Protein AF-A0A9W9YYR7-F1 (afdb_monomer)

Mean predicted aligned error: 5.55 Å

InterPro domains:
  IPR036852 Peptidase S8/S53 domain superfamily [G3DSA:3.40.50.200] (1-92)
  IPR036852 Peptidase S8/S53 domain superfamily [SSF52743] (2-84)

Sequence (94 aa):
MGKGSIYVWATGNGGLADDDCNCDGYTSEIRTISIGACSRYGLSTYYDEKCSSTMAVTYTGDTHLGGSSEADLVTTDLHHKCTTRFVALLQQLQ

Secondary structure (DSSP, 8-state):
------EEEE--S-GGGT--GGG-TTTSSTTEEE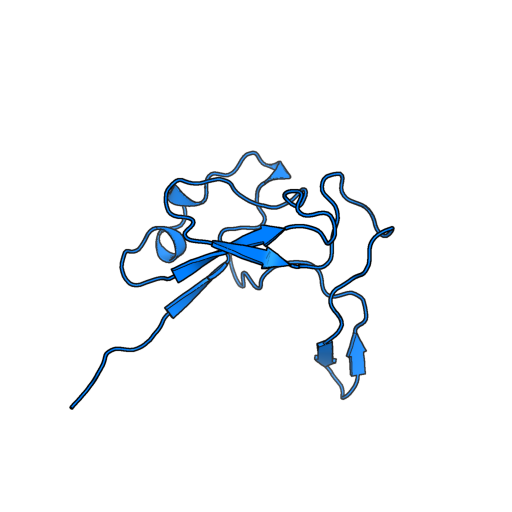EEEE-TTSPBPTTPPP-TT--EEEE-S--SS--TTS-PEEEEETTTEEEEEE-S------

Structure (mmCIF, N/CA/C/O backbone):
data_AF-A0A9W9YYR7-F1
#
_entry.id   AF-A0A9W9YYR7-F1
#
loop_
_atom_site.group_PDB
_atom_site.id
_atom_site.type_symbol
_atom_site.label_atom_id
_atom_site.label_alt_id
_atom_site.label_comp_id
_atom_site.label_asym_id
_atom_site.label_entity_id
_atom_site.label_seq_id
_atom_site.pdbx_PDB_ins_code
_atom_site.Cartn_x
_atom_site.Cartn_y
_atom_site.Cartn_z
_atom_site.occupancy
_atom_site.B_iso_or_equiv
_atom_site.auth_seq_id
_atom_site.auth_comp_id
_atom_site.auth_asym_id
_atom_site.auth_atom_id
_atom_site.pdbx_PDB_model_num
ATOM 1 N N . MET A 1 1 ? -31.974 4.339 3.744 1.00 46.41 1 MET A N 1
ATOM 2 C CA . MET A 1 1 ? -31.022 4.139 4.861 1.00 46.41 1 MET A CA 1
ATOM 3 C C . MET A 1 1 ? -29.618 3.994 4.290 1.00 46.41 1 MET A C 1
ATOM 5 O O . MET A 1 1 ? -29.480 3.316 3.277 1.00 46.41 1 MET A O 1
ATOM 9 N N . GLY A 1 2 ? -28.621 4.652 4.892 1.00 82.12 2 GLY A N 1
ATOM 10 C CA . GLY A 1 2 ? -27.218 4.651 4.458 1.00 82.12 2 GLY A CA 1
ATOM 11 C C . GLY A 1 2 ? -26.381 3.639 5.241 1.00 82.12 2 GLY A C 1
ATOM 12 O O . GLY A 1 2 ? -26.258 3.758 6.453 1.00 82.12 2 GLY A O 1
ATOM 13 N N . LYS A 1 3 ? -25.817 2.650 4.541 1.00 92.62 3 LYS A N 1
ATOM 14 C CA . LYS A 1 3 ? -25.010 1.559 5.123 1.00 92.62 3 LYS A CA 1
ATOM 15 C C . LYS A 1 3 ? -23.544 1.945 5.386 1.00 92.62 3 LYS A C 1
ATOM 17 O O . LYS A 1 3 ? -22.783 1.113 5.859 1.00 92.62 3 LYS A O 1
ATOM 22 N N . GLY A 1 4 ? -23.179 3.194 5.089 1.00 93.00 4 GLY A N 1
ATOM 23 C CA . GLY A 1 4 ? -21.798 3.668 5.075 1.00 93.00 4 GLY A CA 1
ATOM 24 C C . GLY A 1 4 ? -21.139 3.474 3.708 1.00 93.00 4 GLY A C 1
ATOM 25 O O . GLY A 1 4 ? -21.465 2.540 2.974 1.00 93.00 4 GLY A O 1
ATOM 26 N N . SER A 1 5 ? -20.245 4.397 3.360 1.00 94.44 5 SER A N 1
ATOM 27 C CA . SER A 1 5 ? -19.340 4.255 2.217 1.00 94.44 5 SER A CA 1
ATOM 28 C C . SER A 1 5 ? -18.147 3.391 2.618 1.00 94.44 5 SER A C 1
ATOM 30 O O . SER A 1 5 ? -17.723 3.432 3.771 1.00 94.44 5 SER A O 1
ATOM 32 N N . ILE A 1 6 ? -17.605 2.634 1.666 1.00 94.38 6 ILE A N 1
ATOM 33 C CA . ILE A 1 6 ? -16.375 1.861 1.854 1.00 94.38 6 ILE A CA 1
ATOM 34 C C . ILE A 1 6 ? -15.233 2.662 1.240 1.00 94.38 6 ILE A C 1
ATOM 36 O O . ILE A 1 6 ? -15.265 2.946 0.043 1.00 94.38 6 ILE A O 1
ATOM 40 N N . TYR A 1 7 ? -14.244 3.014 2.056 1.00 94.94 7 TYR A N 1
ATOM 41 C CA . TYR A 1 7 ? -13.030 3.688 1.611 1.00 94.94 7 TYR A CA 1
ATOM 42 C C . TYR A 1 7 ? -11.882 2.687 1.612 1.00 94.94 7 TYR A C 1
ATOM 44 O O . TYR A 1 7 ? -11.652 2.010 2.610 1.00 94.94 7 TYR A O 1
ATOM 52 N N . VAL A 1 8 ? -11.192 2.572 0.482 1.00 94.00 8 VAL A N 1
ATOM 53 C CA . VAL A 1 8 ? -10.027 1.700 0.311 1.00 94.00 8 VAL A CA 1
ATOM 54 C C . VAL A 1 8 ? -8.850 2.585 -0.056 1.00 94.00 8 VAL A C 1
ATOM 56 O O . VAL A 1 8 ? -9.003 3.463 -0.907 1.00 94.00 8 VAL A O 1
ATOM 59 N N . TRP A 1 9 ? -7.705 2.370 0.582 1.00 93.50 9 TRP A N 1
ATOM 60 C CA . TRP A 1 9 ? -6.535 3.226 0.413 1.00 93.50 9 TRP A CA 1
ATOM 61 C C . TRP A 1 9 ? -5.251 2.414 0.329 1.00 93.50 9 TRP A C 1
ATOM 63 O O . TRP A 1 9 ? -5.112 1.385 0.988 1.00 93.50 9 TRP A O 1
ATOM 73 N N . ALA A 1 10 ? -4.322 2.878 -0.498 1.00 92.31 10 ALA A N 1
ATOM 74 C CA . ALA A 1 10 ? -2.996 2.292 -0.631 1.00 92.31 10 ALA A CA 1
ATOM 75 C C . ALA A 1 10 ? -2.121 2.716 0.551 1.00 92.31 10 ALA A C 1
ATOM 77 O O . ALA A 1 10 ? -2.097 3.902 0.876 1.00 92.31 10 ALA A O 1
ATOM 78 N N . THR A 1 11 ? -1.405 1.776 1.171 1.00 91.56 11 THR A N 1
ATOM 79 C CA . THR A 1 11 ? -0.534 2.065 2.324 1.00 91.56 11 THR A CA 1
ATOM 80 C C . THR A 1 11 ? 0.558 3.069 2.000 1.00 91.56 11 THR A C 1
ATOM 82 O O . THR A 1 11 ? 0.816 3.929 2.828 1.00 91.56 11 THR A O 1
ATOM 85 N N . GLY A 1 12 ? 1.178 2.977 0.824 1.00 89.50 12 GLY A N 1
ATOM 86 C CA . GLY A 1 12 ? 2.407 3.721 0.601 1.00 89.50 12 GLY A CA 1
ATOM 87 C C . GLY A 1 12 ? 3.268 3.215 -0.538 1.00 89.50 12 GLY A C 1
ATOM 88 O O . GLY A 1 12 ? 3.153 2.055 -0.935 1.00 89.50 12 GLY A O 1
ATOM 89 N N . ASN A 1 13 ? 4.149 4.083 -1.033 1.00 90.25 13 ASN A N 1
ATOM 90 C CA . ASN A 1 13 ? 5.249 3.711 -1.931 1.00 90.25 13 ASN A CA 1
ATOM 91 C C . ASN A 1 13 ? 6.628 4.184 -1.406 1.00 90.25 13 ASN A C 1
ATOM 93 O O . ASN A 1 13 ? 7.624 4.140 -2.135 1.00 90.25 13 ASN A O 1
ATOM 97 N N . GLY A 1 14 ? 6.699 4.646 -0.155 1.00 89.12 14 GLY A N 1
ATOM 98 C CA . GLY A 1 14 ? 7.880 5.176 0.523 1.00 89.12 14 GLY A CA 1
ATOM 99 C C . GLY A 1 14 ? 8.811 4.130 1.142 1.00 89.12 14 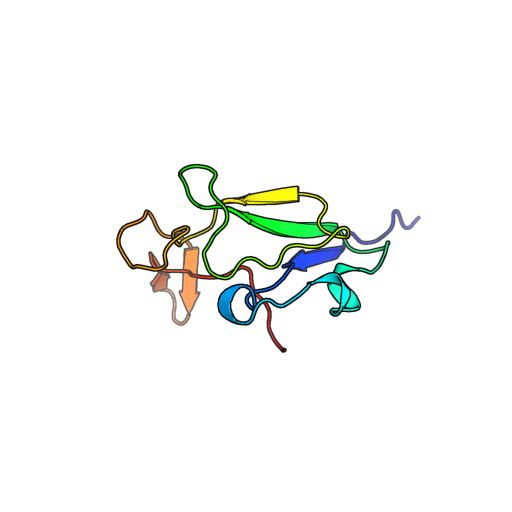GLY A C 1
ATOM 100 O O . GLY A 1 14 ? 9.767 4.505 1.816 1.00 89.12 14 GLY A O 1
ATOM 101 N N . GLY A 1 15 ? 8.614 2.828 0.901 1.00 87.44 15 GLY A N 1
ATOM 102 C CA . GLY A 1 15 ? 9.386 1.759 1.556 1.00 87.44 15 GLY A CA 1
ATOM 103 C C . GLY A 1 15 ? 10.914 1.855 1.394 1.00 87.44 15 GLY A C 1
ATOM 104 O O . GLY A 1 15 ? 11.653 1.516 2.314 1.00 87.44 15 GLY A O 1
ATOM 105 N N . LEU A 1 16 ? 11.420 2.393 0.274 1.00 87.00 16 LEU A N 1
ATOM 106 C CA . LEU A 1 16 ? 12.866 2.638 0.092 1.00 87.00 16 LEU A CA 1
ATOM 107 C C . LEU A 1 16 ? 13.415 3.788 0.942 1.00 87.00 16 LEU A C 1
ATOM 109 O O . LEU A 1 16 ? 14.623 3.853 1.170 1.00 87.00 16 LEU A O 1
ATOM 113 N N . ALA A 1 17 ? 12.548 4.709 1.357 1.00 88.50 17 ALA A N 1
ATOM 114 C CA . ALA A 1 17 ? 12.873 5.802 2.261 1.00 88.50 17 ALA A CA 1
ATOM 115 C C . ALA A 1 17 ? 12.675 5.414 3.737 1.00 88.50 17 ALA A C 1
ATOM 117 O O . ALA A 1 17 ? 12.866 6.269 4.598 1.00 88.50 17 ALA A O 1
ATOM 118 N N . ASP A 1 18 ? 12.338 4.146 4.014 1.00 86.75 18 ASP A N 1
ATOM 119 C CA . ASP A 1 18 ? 11.982 3.644 5.347 1.00 86.75 18 ASP A CA 1
ATOM 120 C C . ASP A 1 18 ? 10.780 4.402 5.948 1.00 86.75 18 ASP A C 1
ATOM 122 O O . ASP A 1 18 ? 10.754 4.705 7.140 1.00 86.75 18 ASP A O 1
ATOM 126 N N . ASP A 1 19 ? 9.806 4.756 5.095 1.00 89.19 19 ASP A N 1
ATOM 127 C CA . ASP A 1 19 ? 8.585 5.447 5.522 1.00 89.19 19 ASP A CA 1
ATOM 128 C C . ASP A 1 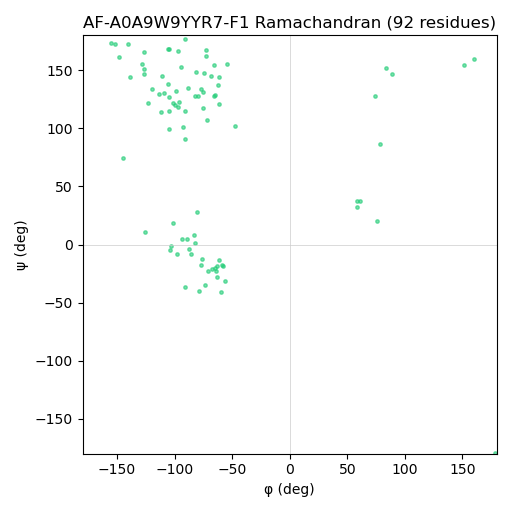19 ? 7.623 4.495 6.260 1.00 89.19 19 ASP A C 1
ATOM 130 O O . ASP A 1 19 ? 7.544 3.291 5.978 1.00 89.19 19 ASP A O 1
ATOM 134 N N . ASP A 1 20 ? 6.894 5.052 7.225 1.00 91.19 20 ASP A N 1
ATOM 135 C CA . ASP A 1 20 ? 5.887 4.360 8.027 1.00 91.19 20 ASP A CA 1
ATOM 136 C C . ASP A 1 20 ? 4.520 4.924 7.664 1.00 91.19 20 ASP A C 1
ATOM 138 O O . ASP A 1 20 ? 4.197 6.069 7.990 1.00 91.19 20 ASP A O 1
ATOM 142 N N . CYS A 1 21 ? 3.673 4.085 7.068 1.00 90.88 21 CYS A N 1
ATOM 143 C CA . CYS A 1 21 ? 2.354 4.509 6.634 1.00 90.88 21 CYS A CA 1
ATOM 144 C C . CYS A 1 21 ? 1.440 4.997 7.772 1.00 90.88 21 CYS A C 1
ATOM 146 O O . CYS A 1 21 ? 0.463 5.677 7.490 1.00 90.88 21 CYS A O 1
ATOM 148 N N . ASN A 1 22 ? 1.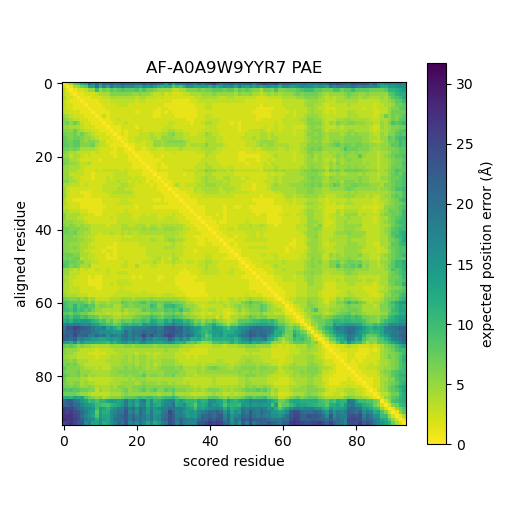749 4.782 9.058 1.00 93.00 22 ASN A N 1
ATOM 149 C CA . ASN A 1 22 ? 1.048 5.461 10.158 1.00 93.00 22 ASN A CA 1
ATOM 150 C C . ASN A 1 22 ? 1.235 6.994 10.151 1.00 93.00 22 ASN A C 1
ATOM 152 O O . ASN A 1 22 ? 0.449 7.700 10.787 1.00 93.00 22 ASN A O 1
ATOM 156 N N . CYS A 1 23 ? 2.253 7.514 9.461 1.00 92.19 23 CYS A N 1
ATOM 157 C CA . CYS A 1 23 ? 2.460 8.944 9.228 1.00 92.19 23 CYS A CA 1
ATOM 158 C C . CYS A 1 23 ? 1.520 9.513 8.147 1.00 92.19 23 CYS A C 1
ATOM 160 O O . CYS A 1 23 ? 1.378 10.734 8.052 1.00 92.19 23 CYS A O 1
ATOM 162 N N . ASP A 1 24 ? 0.836 8.656 7.379 1.00 90.12 24 ASP A N 1
ATOM 163 C CA . ASP A 1 24 ? -0.254 9.035 6.482 1.00 90.12 24 ASP A CA 1
ATOM 164 C C . ASP A 1 24 ? -1.606 8.951 7.224 1.00 90.12 24 ASP A C 1
ATOM 166 O O . ASP A 1 24 ? -2.092 7.892 7.632 1.00 90.12 24 ASP A O 1
ATOM 170 N N . GLY A 1 25 ? -2.250 10.107 7.404 1.00 91.31 25 GLY A N 1
ATOM 171 C CA . GLY A 1 25 ? -3.552 10.213 8.066 1.00 91.31 25 GLY A CA 1
ATOM 172 C C . GLY A 1 25 ? -4.702 9.533 7.314 1.00 91.31 25 GLY A C 1
ATOM 173 O O . GLY A 1 25 ? -5.721 9.222 7.928 1.00 91.31 25 GLY A O 1
ATOM 174 N N . TYR A 1 26 ? -4.569 9.284 6.009 1.00 89.38 26 TYR A N 1
ATOM 175 C CA . TYR A 1 26 ? -5.588 8.593 5.217 1.00 89.38 26 TYR A CA 1
ATOM 176 C C . TYR A 1 26 ? -5.540 7.076 5.417 1.00 89.38 26 TYR A C 1
ATOM 178 O O . TYR A 1 26 ? -6.595 6.444 5.522 1.00 89.38 26 TYR A O 1
ATOM 186 N N . THR A 1 27 ? -4.339 6.497 5.500 1.00 90.56 27 THR A N 1
ATOM 187 C CA . THR A 1 27 ? -4.127 5.051 5.701 1.00 90.56 27 THR A CA 1
ATOM 188 C C . THR A 1 27 ? -4.439 4.633 7.142 1.00 90.56 27 THR A C 1
ATOM 190 O O . THR A 1 27 ? -4.946 3.537 7.371 1.00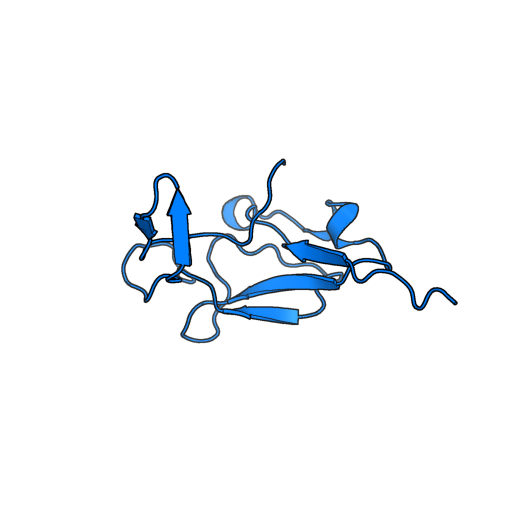 90.56 27 THR A O 1
ATOM 193 N N . SER A 1 28 ? -4.145 5.506 8.112 1.00 93.06 28 SER A N 1
ATOM 194 C CA . SER A 1 28 ? -4.287 5.259 9.551 1.00 93.06 28 SER A CA 1
ATOM 195 C C . SER A 1 28 ? -5.674 5.596 10.104 1.00 93.06 28 SER A C 1
ATOM 197 O O . SER A 1 28 ? -5.969 5.336 11.274 1.00 93.06 28 SER A O 1
ATOM 199 N N . GLU A 1 29 ? -6.565 6.134 9.270 1.00 94.25 29 GLU A N 1
ATOM 200 C CA . GLU A 1 29 ? -7.932 6.439 9.665 1.00 94.25 29 GLU A CA 1
ATOM 201 C C . GLU A 1 29 ? -8.806 5.175 9.766 1.00 94.25 29 GLU A C 1
ATOM 203 O O . GLU A 1 29 ? -8.935 4.401 8.825 1.00 94.25 29 GLU A O 1
ATOM 208 N N . ILE A 1 30 ? -9.539 5.026 10.877 1.00 95.50 30 ILE A N 1
ATOM 209 C CA . ILE A 1 30 ? -10.435 3.880 11.149 1.00 95.50 30 ILE A CA 1
ATOM 210 C C . ILE A 1 30 ? -11.541 3.653 10.099 1.00 95.50 30 ILE A C 1
ATOM 212 O O . ILE A 1 30 ? -12.165 2.595 10.050 1.00 95.50 30 ILE A O 1
ATOM 216 N N . ARG A 1 31 ? -11.841 4.664 9.282 1.00 94.75 31 ARG A N 1
ATOM 217 C CA . ARG A 1 31 ? -12.861 4.596 8.224 1.00 94.75 31 ARG A CA 1
ATOM 218 C C . ARG A 1 31 ? -12.314 4.017 6.920 1.00 94.75 31 ARG A C 1
ATOM 220 O O . ARG A 1 31 ? -13.100 3.764 6.007 1.00 94.75 31 ARG A O 1
ATOM 227 N N . THR A 1 32 ? -11.005 3.814 6.848 1.00 94.50 32 THR A N 1
ATOM 228 C CA . THR A 1 32 ? -10.287 3.368 5.667 1.00 94.50 32 THR A CA 1
ATOM 229 C C . THR A 1 32 ? -9.869 1.913 5.815 1.00 94.50 32 THR A C 1
ATOM 231 O O . THR A 1 32 ? -9.389 1.484 6.859 1.00 94.50 32 THR A O 1
ATOM 234 N N . ILE A 1 33 ? -10.024 1.154 4.735 1.00 95.25 33 ILE A N 1
ATOM 235 C CA . ILE A 1 33 ? -9.410 -0.158 4.572 1.00 95.25 33 ILE A CA 1
ATOM 236 C C . ILE A 1 33 ? -8.081 0.050 3.845 1.00 95.25 33 ILE A C 1
ATOM 238 O O . ILE A 1 33 ? -8.053 0.264 2.632 1.00 95.25 33 ILE A O 1
ATOM 242 N N . SER A 1 34 ? -6.990 0.021 4.598 1.00 94.69 34 SER A N 1
ATOM 243 C CA . SER A 1 34 ? -5.621 0.165 4.101 1.00 94.69 34 SER A CA 1
ATOM 244 C C . SER A 1 34 ? -5.111 -1.155 3.506 1.00 94.69 34 SER A C 1
ATOM 246 O O . SER A 1 34 ? -5.178 -2.221 4.131 1.00 94.69 34 SER A O 1
ATOM 248 N N . ILE A 1 35 ? -4.610 -1.091 2.274 1.00 94.62 35 ILE A N 1
ATOM 249 C CA . ILE A 1 35 ? -4.144 -2.245 1.504 1.00 94.62 35 ILE A CA 1
ATOM 250 C C . ILE A 1 35 ? -2.690 -2.028 1.087 1.00 94.62 35 ILE A C 1
ATOM 252 O O . ILE A 1 35 ? -2.384 -1.052 0.402 1.00 94.62 35 ILE A O 1
ATOM 256 N N . GLY A 1 36 ? -1.820 -2.952 1.493 1.00 92.38 36 GLY A N 1
ATOM 257 C CA . GLY A 1 36 ? -0.416 -3.002 1.091 1.00 92.38 36 GLY A CA 1
ATOM 258 C C . GLY A 1 36 ? -0.164 -3.850 -0.153 1.00 92.38 36 GLY A C 1
ATOM 259 O O . GLY A 1 36 ? -1.069 -4.485 -0.713 1.00 92.38 36 GLY A O 1
ATOM 260 N N . ALA A 1 37 ? 1.090 -3.868 -0.584 1.00 90.38 37 ALA A N 1
ATOM 261 C CA . ALA A 1 37 ? 1.532 -4.476 -1.831 1.00 90.38 37 ALA A CA 1
ATOM 262 C C . ALA A 1 37 ? 2.354 -5.752 -1.604 1.00 90.38 37 ALA A C 1
ATOM 264 O O . ALA A 1 37 ? 3.343 -5.762 -0.871 1.00 90.38 37 ALA A O 1
ATOM 265 N N . CYS A 1 38 ? 2.001 -6.831 -2.308 1.00 90.25 38 CYS A N 1
ATOM 266 C CA . CYS A 1 38 ? 2.839 -8.025 -2.382 1.00 90.25 38 CYS A CA 1
ATOM 267 C C . CYS A 1 38 ? 3.136 -8.449 -3.824 1.00 90.25 38 CYS A C 1
ATOM 269 O O . CYS A 1 38 ? 2.328 -8.286 -4.739 1.00 90.25 38 CYS A O 1
ATOM 271 N N . SER A 1 39 ? 4.325 -9.008 -4.025 1.00 88.38 39 SER A N 1
ATOM 272 C CA . SER A 1 39 ? 4.764 -9.575 -5.293 1.00 88.38 39 SER A CA 1
ATOM 273 C C . SER A 1 39 ? 4.045 -10.892 -5.577 1.00 88.38 39 SER A C 1
ATOM 275 O O . SER A 1 39 ? 3.461 -11.515 -4.683 1.00 88.38 39 SER A O 1
ATOM 277 N N . ARG A 1 40 ? 4.138 -11.395 -6.811 1.00 86.38 40 ARG A N 1
ATOM 278 C CA . ARG A 1 40 ? 3.520 -12.680 -7.203 1.00 86.38 40 ARG A CA 1
ATOM 279 C C . ARG A 1 40 ? 4.006 -13.884 -6.385 1.00 86.38 40 ARG A C 1
ATOM 281 O O . ARG A 1 40 ? 3.365 -14.933 -6.408 1.00 86.38 40 ARG A O 1
ATOM 288 N N . TYR A 1 41 ? 5.142 -13.750 -5.702 1.00 88.62 41 TYR A N 1
ATOM 289 C CA . TYR A 1 41 ? 5.716 -14.772 -4.824 1.00 88.62 41 TYR A CA 1
ATOM 290 C C . TYR A 1 41 ? 5.295 -14.604 -3.356 1.00 88.62 41 TYR A C 1
ATOM 292 O O . TYR A 1 41 ? 5.762 -15.350 -2.501 1.00 88.62 41 TYR A O 1
ATOM 300 N N . GLY A 1 42 ? 4.413 -13.645 -3.055 1.00 90.19 42 GLY A N 1
ATOM 301 C CA . GLY A 1 42 ? 3.939 -13.364 -1.699 1.00 90.19 42 GLY A CA 1
ATOM 302 C C . GLY A 1 42 ? 4.957 -12.624 -0.830 1.00 90.19 42 GLY A C 1
ATOM 303 O O . GLY A 1 42 ? 4.856 -12.673 0.392 1.00 90.19 42 GLY A O 1
ATOM 304 N N . LEU A 1 43 ? 5.942 -11.962 -1.440 1.00 91.38 43 LEU A N 1
ATOM 305 C CA . LEU A 1 43 ? 6.919 -11.124 -0.742 1.00 91.38 43 LEU A CA 1
ATOM 306 C C . LEU A 1 43 ? 6.450 -9.665 -0.752 1.00 91.38 43 LEU A C 1
ATOM 308 O O . LEU A 1 43 ? 5.751 -9.269 -1.680 1.00 91.38 43 LEU A O 1
ATOM 312 N N . SER A 1 44 ? 6.836 -8.852 0.236 1.00 89.81 44 SER A N 1
ATOM 313 C CA . SER A 1 44 ? 6.576 -7.403 0.169 1.00 89.81 44 SER A CA 1
ATOM 314 C C . SER A 1 44 ? 7.287 -6.814 -1.047 1.00 89.81 44 SER A C 1
ATOM 316 O O . SER A 1 44 ? 8.390 -7.260 -1.366 1.00 89.81 44 SER A O 1
ATOM 318 N N . THR A 1 45 ? 6.707 -5.831 -1.729 1.00 89.81 45 THR A N 1
ATOM 319 C CA . THR A 1 45 ? 7.441 -5.104 -2.777 1.00 89.81 45 THR A CA 1
ATOM 320 C C . THR A 1 45 ? 8.483 -4.172 -2.160 1.00 89.81 45 THR A C 1
ATOM 322 O O . THR A 1 45 ? 8.436 -3.865 -0.969 1.00 89.81 45 THR A O 1
ATOM 325 N N . TYR A 1 46 ? 9.449 -3.727 -2.963 1.00 87.88 46 TYR A N 1
ATOM 326 C CA . TYR A 1 46 ? 10.526 -2.845 -2.497 1.00 87.88 46 TYR A CA 1
ATOM 327 C C . TYR A 1 46 ? 10.034 -1.462 -2.024 1.00 87.88 46 TYR A C 1
ATOM 329 O O . TYR A 1 46 ? 10.726 -0.785 -1.269 1.00 87.88 46 TYR A O 1
ATOM 337 N N . TYR A 1 47 ? 8.863 -1.031 -2.500 1.00 87.56 47 TYR A N 1
ATOM 338 C CA . TYR A 1 47 ? 8.252 0.258 -2.173 1.00 87.56 47 TYR A CA 1
ATOM 339 C C . TYR A 1 47 ? 7.184 0.172 -1.072 1.00 87.56 47 TYR A C 1
ATOM 341 O O . TYR A 1 47 ? 6.701 1.212 -0.643 1.00 87.56 47 TYR A O 1
ATOM 349 N N . ASP A 1 48 ? 6.792 -1.029 -0.632 1.00 89.38 48 ASP A N 1
ATOM 350 C CA . ASP A 1 48 ? 5.718 -1.209 0.355 1.00 89.38 48 ASP A CA 1
ATOM 351 C C . ASP A 1 48 ? 6.109 -0.609 1.715 1.00 89.38 48 ASP A C 1
ATOM 353 O O . ASP A 1 48 ? 7.172 -0.920 2.261 1.00 89.38 48 ASP A O 1
ATOM 357 N N . GLU A 1 49 ? 5.238 0.235 2.266 1.00 91.69 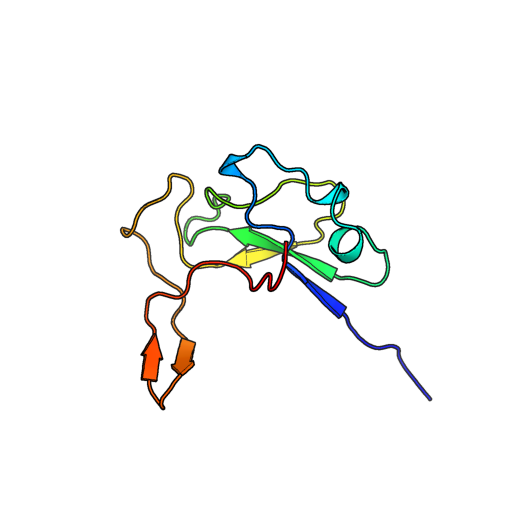49 GLU A N 1
ATOM 358 C CA . GLU A 1 49 ? 5.379 0.795 3.612 1.00 91.69 49 GLU A CA 1
ATOM 359 C C . GLU A 1 49 ? 4.738 -0.132 4.647 1.00 91.69 49 GLU A C 1
ATOM 361 O O . GLU A 1 49 ? 3.618 -0.623 4.474 1.00 91.69 49 GLU A O 1
ATOM 366 N N . LYS A 1 50 ? 5.446 -0.370 5.754 1.00 90.06 50 LYS A N 1
ATOM 367 C CA . LYS A 1 50 ? 4.990 -1.264 6.823 1.00 90.06 50 LYS A CA 1
ATOM 368 C C . LYS A 1 50 ? 4.440 -0.442 7.973 1.00 90.06 50 LYS A C 1
ATOM 370 O O . LYS A 1 50 ? 5.183 0.305 8.595 1.00 90.06 50 LYS A O 1
ATOM 375 N N . CYS A 1 51 ? 3.181 -0.662 8.327 1.00 92.75 51 CYS A N 1
ATOM 376 C CA . CYS A 1 51 ? 2.578 -0.010 9.481 1.00 92.75 51 CYS A CA 1
ATOM 377 C C . CYS A 1 51 ? 1.516 -0.885 10.145 1.00 92.75 51 CYS A C 1
ATOM 379 O O . CYS A 1 51 ? 0.987 -1.838 9.569 1.00 92.75 51 CYS A O 1
ATOM 381 N N . SER A 1 52 ? 1.194 -0.547 11.392 1.00 95.69 52 SER A N 1
ATOM 382 C CA . SER A 1 52 ? 0.145 -1.216 12.168 1.00 95.69 52 SER A CA 1
ATOM 383 C C . SER A 1 52 ? -1.260 -0.968 11.629 1.00 95.69 52 SER A C 1
ATOM 385 O O . SER A 1 52 ? -2.169 -1.728 11.957 1.00 95.69 52 SER A O 1
ATOM 387 N N . SER A 1 53 ? -1.457 0.102 10.856 1.00 94.88 53 SER A N 1
ATOM 388 C CA . SER A 1 53 ? -2.755 0.416 10.271 1.00 94.88 53 SER A CA 1
ATOM 389 C C . SER A 1 53 ? -3.090 -0.455 9.063 1.00 94.88 53 SER A C 1
ATOM 391 O O . SER A 1 53 ? -4.271 -0.535 8.746 1.00 94.88 53 SER A O 1
ATOM 393 N N . THR A 1 54 ? -2.125 -1.136 8.424 1.00 95.12 54 THR A N 1
ATOM 394 C CA . THR A 1 54 ? -2.352 -2.018 7.262 1.00 95.12 54 THR A CA 1
ATOM 395 C C . THR A 1 54 ? -3.271 -3.191 7.604 1.00 95.12 54 THR A C 1
ATOM 397 O O . THR A 1 54 ? -2.946 -4.026 8.448 1.00 95.12 54 THR A O 1
ATOM 400 N N . MET A 1 55 ? -4.406 -3.304 6.908 1.00 96.56 55 MET A N 1
ATOM 401 C CA . MET A 1 55 ? -5.394 -4.360 7.165 1.00 96.56 55 MET A CA 1
ATOM 402 C C . MET A 1 55 ? -5.171 -5.624 6.329 1.00 96.56 55 MET A C 1
ATOM 404 O O . MET A 1 55 ? -5.439 -6.731 6.799 1.00 96.56 55 MET A O 1
ATOM 408 N N . ALA A 1 56 ? -4.732 -5.474 5.080 1.00 95.25 56 ALA A N 1
ATOM 409 C CA . ALA A 1 56 ? -4.496 -6.586 4.163 1.00 95.25 56 ALA A CA 1
ATOM 410 C C . ALA A 1 56 ? -3.474 -6.214 3.080 1.00 95.25 56 ALA A C 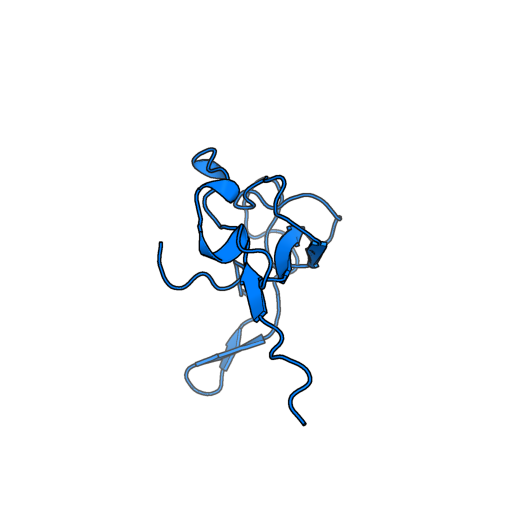1
ATOM 412 O O . ALA A 1 56 ? -3.072 -5.060 2.961 1.00 95.25 56 ALA A O 1
ATOM 413 N N . VAL A 1 57 ? -3.078 -7.196 2.270 1.00 93.44 57 VAL A N 1
ATOM 414 C CA . VAL A 1 57 ? -2.203 -7.002 1.105 1.00 93.44 57 VAL A CA 1
ATOM 415 C C . VAL A 1 57 ? -2.839 -7.588 -0.149 1.00 93.44 57 VAL A C 1
ATOM 417 O O . VAL A 1 57 ? -3.594 -8.561 -0.073 1.00 93.44 57 VAL A O 1
ATOM 420 N N . THR A 1 58 ? -2.525 -7.011 -1.307 1.00 91.94 58 THR A N 1
ATOM 421 C CA . THR A 1 58 ? -2.924 -7.539 -2.617 1.00 91.94 58 THR A CA 1
ATOM 422 C C . THR A 1 58 ? -1.727 -7.667 -3.546 1.00 91.94 58 THR A C 1
ATOM 424 O O . THR A 1 58 ? -0.739 -6.941 -3.422 1.00 91.94 58 THR A O 1
ATOM 427 N N . TYR A 1 59 ? -1.850 -8.573 -4.514 1.00 89.31 59 TYR A N 1
ATOM 428 C CA . TYR A 1 59 ? -0.855 -8.728 -5.561 1.00 89.31 59 TYR A CA 1
ATOM 429 C C . TYR A 1 59 ? -0.732 -7.464 -6.403 1.00 89.31 59 TYR A C 1
ATOM 431 O O . TYR A 1 59 ? -1.736 -6.868 -6.803 1.00 89.31 59 TYR A O 1
ATOM 439 N N . THR A 1 60 ? 0.508 -7.101 -6.705 1.00 86.06 60 THR A N 1
ATOM 440 C CA . THR A 1 60 ? 0.842 -5.990 -7.586 1.00 86.06 60 THR A CA 1
ATOM 441 C C . THR A 1 60 ? 2.028 -6.312 -8.492 1.00 86.06 60 THR A C 1
ATOM 443 O O . THR A 1 60 ? 2.639 -7.377 -8.382 1.00 86.06 60 THR A O 1
ATOM 446 N N . GLY A 1 61 ? 2.305 -5.412 -9.431 1.00 82.25 61 GLY A N 1
ATOM 447 C CA . GLY A 1 61 ? 3.408 -5.517 -10.371 1.00 82.25 61 GLY A CA 1
ATOM 448 C C . GLY A 1 61 ? 4.640 -4.843 -9.799 1.00 82.25 61 GLY A C 1
ATOM 449 O O . GLY A 1 61 ? 4.776 -3.641 -9.969 1.00 82.25 61 GLY A O 1
ATOM 450 N N . ASP A 1 62 ? 5.469 -5.604 -9.084 1.00 84.69 62 ASP A N 1
ATOM 451 C CA . ASP A 1 62 ? 6.920 -5.423 -8.914 1.00 84.69 62 ASP A CA 1
ATOM 452 C C . ASP A 1 62 ? 7.461 -6.509 -7.963 1.00 84.69 62 ASP A C 1
ATOM 454 O O . ASP A 1 62 ? 6.712 -7.344 -7.451 1.00 84.69 62 ASP A O 1
ATOM 458 N N . THR A 1 63 ? 8.765 -6.484 -7.699 1.00 85.75 63 THR A N 1
ATOM 459 C CA . THR A 1 63 ? 9.476 -7.457 -6.865 1.00 85.75 63 THR A CA 1
ATOM 460 C C . THR A 1 63 ? 9.843 -6.893 -5.493 1.00 85.75 63 THR A C 1
ATOM 462 O O . THR A 1 63 ? 9.831 -5.684 -5.251 1.00 85.75 63 THR A O 1
ATOM 465 N N . HIS A 1 64 ? 10.266 -7.782 -4.596 1.00 85.75 64 HIS A N 1
ATOM 466 C CA . HIS A 1 64 ? 10.845 -7.409 -3.305 1.00 85.75 64 HIS A CA 1
ATOM 467 C C . HIS A 1 64 ? 12.161 -6.623 -3.413 1.00 85.75 64 HIS A C 1
ATOM 469 O O . HIS A 1 64 ? 12.484 -5.839 -2.529 1.00 85.75 64 HIS A O 1
ATOM 475 N N . LEU A 1 65 ? 12.926 -6.833 -4.488 1.00 83.62 65 LEU A N 1
ATOM 476 C CA . LEU A 1 65 ? 14.272 -6.273 -4.657 1.00 83.62 65 LEU A CA 1
ATOM 477 C C . LEU A 1 65 ? 14.319 -5.079 -5.623 1.00 83.62 65 LEU A C 1
ATOM 479 O O . LEU A 1 65 ? 15.373 -4.470 -5.781 1.00 83.62 65 LEU A O 1
ATOM 483 N N . GLY A 1 66 ? 13.194 -4.753 -6.262 1.00 74.62 66 GLY A N 1
ATOM 484 C CA . GLY A 1 66 ? 13.122 -3.815 -7.377 1.00 74.62 66 GLY A CA 1
ATOM 485 C C . GLY A 1 66 ? 13.685 -4.410 -8.668 1.00 74.62 66 GLY A C 1
ATOM 486 O O . GLY A 1 66 ? 14.797 -4.936 -8.713 1.00 74.62 66 GLY A O 1
ATOM 487 N N . GLY A 1 67 ? 12.908 -4.349 -9.750 1.00 68.62 67 GLY A N 1
ATOM 488 C CA . GLY A 1 67 ? 13.379 -4.772 -11.070 1.00 68.62 67 GLY A CA 1
ATOM 489 C C . GLY A 1 67 ? 12.278 -5.285 -11.990 1.00 68.62 67 GLY A C 1
ATOM 490 O O . GLY A 1 67 ? 11.260 -5.805 -11.558 1.00 68.62 67 GLY A O 1
ATOM 491 N N . SER A 1 68 ? 12.503 -5.183 -13.299 1.00 61.69 68 SER A N 1
ATOM 492 C CA . SER A 1 68 ? 11.511 -5.493 -14.340 1.00 61.69 68 SER A CA 1
ATOM 493 C C . SER A 1 68 ? 11.366 -6.990 -14.667 1.00 61.69 68 SER A C 1
ATOM 495 O O . SER A 1 68 ? 11.122 -7.335 -15.822 1.00 61.69 68 SER A O 1
ATOM 497 N N . SER A 1 69 ? 11.635 -7.892 -13.720 1.00 60.66 69 SER A N 1
ATOM 498 C CA . SER A 1 69 ? 11.715 -9.342 -13.977 1.00 60.66 69 SER A CA 1
ATOM 499 C C . SER A 1 69 ? 10.489 -10.138 -13.521 1.00 60.66 69 SER A C 1
ATOM 501 O O . SER A 1 69 ? 10.448 -11.352 -13.734 1.00 60.66 69 SER A O 1
ATOM 503 N N . GLU A 1 70 ? 9.484 -9.494 -12.924 1.00 64.25 70 GLU A N 1
ATOM 504 C CA . GLU A 1 70 ? 8.250 -10.158 -12.494 1.00 64.25 70 GLU A CA 1
ATOM 505 C C . GLU A 1 70 ? 7.050 -9.880 -13.402 1.00 64.25 70 GLU A C 1
ATOM 507 O O . GLU A 1 70 ? 7.092 -9.067 -14.320 1.00 64.25 70 GLU A O 1
ATOM 512 N N . ALA A 1 71 ? 5.988 -10.659 -13.177 1.00 64.69 71 ALA A N 1
ATOM 513 C CA . ALA A 1 71 ? 4.730 -10.492 -13.882 1.00 64.69 71 ALA A CA 1
ATOM 514 C C . ALA A 1 71 ? 4.046 -9.221 -13.372 1.00 64.69 71 ALA A C 1
ATOM 516 O O . ALA A 1 71 ? 3.536 -9.191 -12.254 1.00 64.69 71 ALA A O 1
ATOM 517 N N . ASP A 1 72 ? 4.062 -8.196 -14.210 1.00 76.00 72 ASP A N 1
ATOM 518 C CA . ASP A 1 72 ? 3.404 -6.920 -13.973 1.00 76.00 72 ASP A CA 1
ATOM 519 C C . ASP A 1 72 ? 1.871 -7.057 -13.942 1.00 76.00 72 ASP A C 1
ATOM 521 O O . ASP A 1 72 ? 1.278 -7.944 -14.570 1.00 76.00 72 ASP A O 1
ATOM 525 N N . LEU A 1 73 ? 1.207 -6.129 -13.245 1.00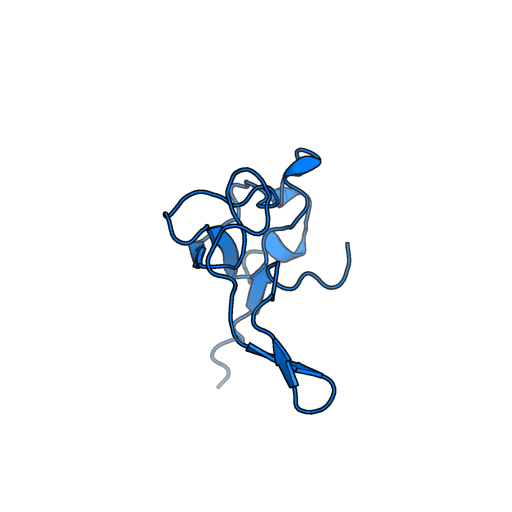 84.56 73 LEU A N 1
ATOM 526 C CA . LEU A 1 73 ? -0.244 -5.988 -13.330 1.00 84.56 73 LEU A CA 1
ATOM 527 C C . LEU A 1 73 ? -0.643 -5.541 -14.741 1.00 84.56 73 LEU A C 1
ATOM 529 O O . LEU A 1 73 ? -0.157 -4.533 -15.258 1.00 84.56 73 LEU A O 1
ATOM 533 N N . VAL A 1 74 ? -1.574 -6.283 -15.343 1.00 89.06 74 VAL A N 1
ATOM 534 C CA . VAL A 1 74 ? -2.158 -5.955 -16.647 1.00 89.06 74 VAL A CA 1
ATOM 535 C C . VAL A 1 74 ? -3.466 -5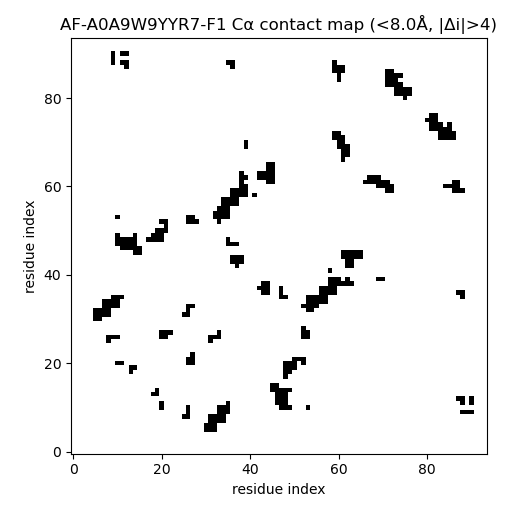.209 -16.431 1.00 89.06 74 VAL A C 1
ATOM 537 O O . VAL A 1 74 ? -4.378 -5.719 -15.780 1.00 89.06 74 VAL A O 1
ATOM 540 N N . THR A 1 75 ? -3.573 -4.007 -16.987 1.00 89.81 75 THR A N 1
ATOM 541 C CA . THR A 1 75 ? -4.775 -3.175 -16.865 1.00 89.81 75 THR A CA 1
ATOM 542 C C . THR A 1 75 ? -4.946 -2.252 -18.073 1.00 89.81 75 THR A C 1
ATOM 544 O O . THR A 1 75 ? -4.097 -2.176 -18.964 1.00 89.81 75 THR A O 1
ATOM 547 N N . THR A 1 76 ? -6.077 -1.558 -18.137 1.00 92.31 76 THR A N 1
ATOM 548 C CA . THR A 1 76 ? -6.334 -0.526 -19.145 1.00 92.31 76 THR A CA 1
ATOM 549 C C . THR A 1 76 ? -5.448 0.693 -18.919 1.00 92.31 76 THR A C 1
ATOM 551 O O . THR A 1 76 ? -5.211 1.087 -17.781 1.00 92.31 76 THR A O 1
ATOM 554 N N . ASP A 1 77 ? -5.029 1.327 -20.005 1.00 91.50 77 ASP A N 1
ATOM 555 C CA . ASP A 1 77 ? -4.193 2.522 -20.009 1.00 91.50 77 ASP A CA 1
ATOM 556 C C . ASP A 1 77 ? -4.846 3.638 -20.844 1.00 91.50 77 ASP A C 1
ATOM 558 O O . ASP A 1 77 ? -5.795 3.423 -21.613 1.00 91.50 77 ASP A O 1
ATOM 562 N N . LEU A 1 78 ? -4.342 4.857 -20.683 1.00 92.50 78 LEU A N 1
ATOM 563 C CA . LEU A 1 78 ? -4.776 6.036 -21.416 1.00 92.50 78 LEU A CA 1
ATOM 564 C C . LEU A 1 78 ? -4.712 5.810 -22.934 1.00 92.50 78 LEU A C 1
ATOM 566 O O . LEU A 1 78 ? -3.921 5.022 -23.451 1.00 92.50 78 LEU A O 1
ATOM 570 N N . HIS A 1 79 ? -5.522 6.571 -23.673 1.00 96.44 79 HIS A N 1
ATOM 571 C CA . HIS A 1 79 ? -5.562 6.526 -25.141 1.00 96.44 79 HIS A CA 1
ATOM 572 C C . HIS A 1 79 ? -5.961 5.153 -25.711 1.00 96.44 79 HIS A C 1
ATOM 574 O O . HIS A 1 79 ? -5.433 4.734 -26.741 1.00 96.44 79 HIS A O 1
ATOM 580 N N . HIS A 1 80 ? -6.899 4.463 -25.051 1.00 94.31 80 HIS A N 1
ATOM 581 C CA . HIS A 1 80 ? -7.388 3.136 -25.454 1.00 94.31 80 HIS A CA 1
ATOM 582 C C . HIS A 1 80 ? -6.285 2.071 -25.522 1.00 94.31 80 HIS A C 1
ATOM 584 O O . HIS A 1 80 ? -6.332 1.169 -26.360 1.00 94.31 80 HIS A O 1
ATOM 590 N N . LYS A 1 81 ? -5.274 2.182 -24.658 1.00 95.94 81 LYS A N 1
ATOM 591 C CA . LYS A 1 81 ? -4.180 1.216 -24.588 1.00 95.94 81 LYS A CA 1
ATOM 592 C C . LYS A 1 81 ? -4.419 0.198 -23.480 1.00 95.94 81 LYS A C 1
ATOM 594 O O . LYS A 1 81 ? -5.286 0.349 -22.623 1.00 95.94 81 LYS A O 1
ATOM 599 N N . CYS A 1 82 ? -3.633 -0.865 -23.532 1.00 92.81 82 CYS A N 1
ATOM 600 C CA . CYS A 1 82 ? -3.463 -1.813 -22.447 1.00 92.81 82 CYS A CA 1
ATOM 601 C C . CYS A 1 82 ? -2.020 -1.674 -21.974 1.00 92.81 82 CYS A C 1
ATOM 603 O O . CYS A 1 82 ? -1.108 -1.700 -22.806 1.00 92.81 82 CYS A O 1
ATOM 605 N N . THR A 1 83 ? -1.820 -1.510 -20.670 1.00 87.56 83 THR A N 1
ATOM 606 C CA . THR A 1 83 ? -0.488 -1.580 -20.081 1.00 87.56 83 THR A CA 1
ATOM 607 C C . THR A 1 83 ? -0.289 -2.963 -19.487 1.00 87.56 83 THR A C 1
ATOM 609 O O . THR A 1 83 ? -1.133 -3.485 -18.760 1.00 87.56 83 THR A O 1
ATOM 612 N N . THR A 1 84 ? 0.852 -3.558 -19.808 1.00 87.25 84 THR A N 1
ATOM 613 C CA . THR A 1 84 ? 1.371 -4.743 -19.127 1.00 87.25 84 THR A CA 1
ATOM 614 C C . THR A 1 84 ? 2.457 -4.352 -18.139 1.00 87.25 84 THR A C 1
ATOM 616 O O . THR A 1 84 ? 3.295 -5.183 -17.848 1.00 87.25 84 THR A O 1
ATOM 619 N N . ARG A 1 85 ? 2.525 -3.078 -17.738 1.00 80.75 85 ARG A N 1
ATOM 620 C CA . ARG A 1 85 ? 3.500 -2.540 -16.792 1.00 80.75 85 ARG A CA 1
ATOM 621 C C . ARG A 1 85 ? 2.834 -1.458 -15.957 1.00 80.75 85 ARG A C 1
ATOM 623 O O . ARG A 1 85 ? 3.017 -0.264 -16.192 1.00 80.75 85 ARG A O 1
ATOM 630 N N . PHE A 1 86 ? 1.992 -1.896 -15.032 1.00 84.00 86 PHE A N 1
ATOM 631 C CA . PHE A 1 86 ? 1.423 -1.046 -13.998 1.00 84.00 86 PHE A CA 1
ATOM 632 C C . PHE A 1 86 ? 2.124 -1.357 -12.676 1.00 84.00 86 PHE A C 1
ATOM 634 O O . PHE A 1 86 ? 2.025 -2.473 -12.168 1.00 84.00 86 PHE A O 1
ATOM 641 N N . VAL A 1 87 ? 2.854 -0.365 -12.171 1.00 75.69 87 VAL A N 1
ATOM 642 C CA . VAL A 1 87 ? 3.591 -0.421 -10.906 1.00 75.69 87 VAL A CA 1
ATOM 643 C C . VAL A 1 87 ? 2.891 0.514 -9.925 1.00 75.69 87 VAL A C 1
ATOM 645 O O . VAL A 1 87 ? 2.418 1.575 -10.336 1.00 75.69 87 VAL A O 1
ATOM 648 N N . ALA A 1 88 ? 2.885 0.128 -8.650 1.00 68.62 88 ALA A N 1
ATOM 649 C CA . ALA A 1 88 ? 2.257 0.805 -7.516 1.00 68.62 88 ALA A CA 1
ATOM 650 C C . ALA A 1 88 ? 0.763 0.523 -7.302 1.00 68.62 88 ALA A C 1
ATOM 652 O O . ALA A 1 88 ? -0.015 0.231 -8.209 1.00 68.62 88 ALA A O 1
ATOM 653 N N . LEU A 1 89 ? 0.363 0.638 -6.038 1.00 63.34 89 LEU A N 1
ATOM 654 C CA . LEU A 1 89 ? -1.011 0.944 -5.670 1.00 63.34 89 LEU A CA 1
ATOM 655 C C . LEU A 1 89 ? -1.134 2.469 -5.786 1.00 63.34 89 LEU A C 1
ATOM 657 O O . LEU A 1 89 ? -0.276 3.189 -5.281 1.00 63.34 89 LEU A O 1
ATOM 661 N N . LEU A 1 90 ? -2.137 2.957 -6.521 1.00 53.00 90 LEU A N 1
ATOM 662 C CA . LEU A 1 90 ? -2.370 4.387 -6.753 1.00 53.00 90 LEU A CA 1
ATOM 663 C C . LEU A 1 90 ? -2.303 5.185 -5.436 1.00 53.00 90 LEU A C 1
ATOM 665 O O . LEU A 1 90 ? -3.277 5.232 -4.692 1.00 53.00 90 LEU A O 1
ATOM 669 N N . GLN A 1 91 ? -1.184 5.865 -5.199 1.00 46.78 91 GLN A N 1
ATOM 670 C CA . GLN A 1 91 ? -1.144 7.078 -4.396 1.00 46.78 91 GLN A CA 1
ATOM 671 C C . GLN A 1 91 ? -0.980 8.235 -5.377 1.00 46.78 91 GLN A C 1
ATOM 673 O O . GLN A 1 91 ? 0.106 8.493 -5.893 1.00 46.78 91 GLN A O 1
ATOM 678 N N . GLN A 1 92 ? -2.082 8.915 -5.697 1.00 35.12 92 GLN A N 1
ATOM 679 C CA . GLN A 1 92 ? -1.940 10.314 -6.069 1.00 35.12 92 GLN A CA 1
ATOM 680 C C . GLN A 1 92 ? -1.703 11.090 -4.774 1.00 35.12 92 GLN A C 1
ATOM 682 O O . GLN A 1 92 ? -2.598 11.142 -3.938 1.00 35.12 92 GLN A O 1
ATOM 687 N N . LEU A 1 93 ? -0.524 11.715 -4.697 1.00 33.28 93 LEU A N 1
ATOM 688 C CA . LEU A 1 93 ? -0.094 12.726 -3.725 1.00 33.28 93 LEU A CA 1
ATOM 689 C C . LEU A 1 93 ? 0.326 12.195 -2.344 1.00 33.28 93 LEU A C 1
ATOM 691 O O . LEU A 1 93 ? -0.440 12.252 -1.385 1.00 33.28 93 LEU A O 1
ATOM 695 N N . GLN A 1 94 ? 1.601 11.820 -2.249 1.00 40.78 94 GLN A N 1
ATOM 696 C CA . GLN A 1 94 ? 2.489 12.465 -1.278 1.00 40.78 94 GLN A CA 1
ATOM 697 C C . GLN A 1 94 ? 3.320 13.523 -2.014 1.00 40.78 94 GLN A C 1
ATOM 699 O O . GLN A 1 94 ? 3.648 13.282 -3.203 1.00 40.78 94 GLN A O 1
#

Nearest PDB structures (foldseek):
  6eqv-assembly1_A  TM=9.750E-01  e=1.428E-07  Homo sapiens
  4z2a-assembly1_A  TM=9.733E-01  e=1.030E-07  Homo sapiens
  1p8j-assembly1_A  TM=9.747E-01  e=1.100E-07  Mus musculus
  1ot5-assembly2_B  TM=9.477E-01  e=1.231E-06  Saccharomyces cerevisiae
  1sbi-assembly1_A  TM=8.537E-01  e=1.896E-01  Bacillus amyloliquefaciens

Organism: NCBI:txid174260

pLDDT: mean 85.16, std 13.8, range [33.28, 96.56]

Radius of gyration: 14.22 Å; Cα contacts (8 Å, |Δi|>4): 197; chains: 1; bounding box: 45×28×38 Å

Foldseek 3Di:
DDPDDAAEEEQWQQLLVQDASCVPPQLQDPSYAYEWEAEPVRHHDSRTHDYPSHDYYDYAPAHNVGDNPGFHDWDADPPRDIDSHDDDDDDDDD

Solvent-accessible surface area (backbone atoms only — not comparable to full-atom values): 5515 Å² total; per-residue (Å²): 138,86,90,73,84,88,43,76,37,46,34,52,68,42,24,77,77,71,38,47,24,62,78,36,70,69,26,50,30,90,74,35,49,11,34,34,46,19,12,91,85,74,40,54,26,38,31,38,25,66,42,90,48,56,72,48,69,44,77,41,19,45,29,54,83,61,57,96,84,58,77,40,36,72,47,82,39,79,93,90,38,71,35,68,72,43,67,77,67,82,70,86,78,131